Protein AF-A0A0B1S9U3-F1 (afdb_monomer_lite)

pLDDT: mean 75.54, std 19.62, range [27.31, 97.62]

Structure (mmCIF, N/CA/C/O backbone):
data_AF-A0A0B1S9U3-F1
#
_entry.id   AF-A0A0B1S9U3-F1
#
loop_
_atom_site.group_PDB
_atom_site.id
_atom_site.type_symbol
_atom_site.label_atom_id
_atom_site.label_alt_id
_atom_site.label_comp_id
_atom_site.label_asym_id
_atom_site.label_entity_id
_atom_site.label_seq_id
_atom_site.pdbx_PDB_ins_code
_atom_site.Cartn_x
_atom_site.Cartn_y
_atom_site.Cartn_z
_atom_site.occupancy
_atom_site.B_iso_or_equiv
_atom_site.auth_seq_id
_atom_site.auth_comp_id
_atom_site.auth_asym_id
_atom_site.auth_atom_id
_atom_site.pdbx_PDB_model_num
ATOM 1 N N . PHE A 1 1 ? 15.619 18.236 -21.056 1.00 43.97 1 PHE A N 1
ATOM 2 C CA . PHE A 1 1 ? 15.057 16.871 -21.172 1.00 43.97 1 PHE A CA 1
ATOM 3 C C . PHE A 1 1 ? 15.837 16.136 -22.259 1.00 43.97 1 PHE A C 1
ATOM 5 O O . PHE A 1 1 ? 16.094 16.802 -23.254 1.00 43.97 1 PHE A O 1
ATOM 12 N N . PRO A 1 2 ? 16.220 14.847 -22.109 1.00 45.59 2 PRO A N 1
ATOM 13 C CA . PRO A 1 2 ? 15.469 13.843 -21.351 1.00 45.59 2 PRO A CA 1
ATOM 14 C C . PRO A 1 2 ? 16.306 12.825 -20.507 1.00 45.59 2 PRO A C 1
ATOM 16 O O . PRO A 1 2 ? 17.517 12.719 -20.634 1.00 45.59 2 PRO A O 1
ATOM 19 N N . PHE A 1 3 ? 15.608 12.101 -19.621 1.00 40.19 3 PHE A N 1
ATOM 20 C CA . PHE A 1 3 ? 15.947 10.817 -18.967 1.00 40.19 3 PHE A CA 1
ATOM 21 C C . PHE A 1 3 ? 17.313 10.606 -18.270 1.00 40.19 3 PHE A C 1
ATOM 23 O O . PHE A 1 3 ? 18.140 9.822 -18.725 1.00 40.19 3 PHE A O 1
ATOM 30 N N . LEU A 1 4 ? 17.453 11.087 -17.029 1.00 42.06 4 LEU A N 1
ATOM 31 C CA . LEU A 1 4 ? 18.150 10.301 -15.995 1.00 42.06 4 LEU A CA 1
ATOM 32 C C . LEU A 1 4 ? 17.146 9.295 -15.412 1.00 42.06 4 LEU A C 1
ATOM 34 O O . LEU A 1 4 ? 16.555 9.507 -14.355 1.00 42.06 4 LEU A O 1
ATOM 38 N N . GLN A 1 5 ? 16.876 8.221 -16.155 1.00 48.62 5 GLN A N 1
ATOM 39 C CA . GLN A 1 5 ? 16.068 7.112 -15.657 1.00 48.62 5 GLN A CA 1
ATOM 40 C C . GLN A 1 5 ? 16.926 6.301 -14.680 1.00 48.62 5 GLN A C 1
ATOM 42 O O . GLN A 1 5 ? 17.694 5.425 -15.078 1.00 48.62 5 GLN A O 1
ATOM 47 N N . ALA A 1 6 ? 16.828 6.633 -13.392 1.00 51.22 6 ALA A N 1
ATOM 48 C CA . ALA A 1 6 ? 17.356 5.802 -12.318 1.00 51.22 6 ALA A CA 1
ATOM 49 C C . ALA A 1 6 ? 16.812 4.367 -12.482 1.00 51.22 6 ALA A C 1
ATOM 51 O O . ALA A 1 6 ? 15.612 4.173 -12.690 1.00 51.22 6 ALA A O 1
ATOM 52 N N . LYS A 1 7 ? 17.707 3.371 -12.453 1.00 53.25 7 LYS A N 1
ATOM 53 C CA . LYS A 1 7 ? 17.406 1.943 -12.644 1.00 53.25 7 LYS A CA 1
ATOM 54 C C . LYS A 1 7 ? 16.330 1.514 -11.633 1.00 53.25 7 LYS A C 1
ATOM 56 O O . LYS A 1 7 ? 16.640 1.437 -10.449 1.00 53.25 7 LYS A O 1
ATOM 61 N N . CYS A 1 8 ? 15.083 1.265 -12.040 1.00 56.94 8 CYS A N 1
ATOM 62 C CA . CYS A 1 8 ? 14.075 0.821 -11.072 1.00 56.94 8 CYS A CA 1
ATOM 63 C C . CYS A 1 8 ? 13.990 -0.701 -10.978 1.00 56.94 8 CYS A C 1
ATOM 65 O O . CYS A 1 8 ? 14.238 -1.426 -11.943 1.00 56.94 8 CYS A O 1
ATOM 67 N N . GLY A 1 9 ? 13.681 -1.154 -9.763 1.00 53.81 9 GLY A N 1
ATOM 68 C CA . GLY A 1 9 ? 13.458 -2.553 -9.432 1.00 53.81 9 GLY A CA 1
ATOM 69 C C . GLY A 1 9 ? 14.639 -3.479 -9.712 1.00 53.81 9 GLY A C 1
ATOM 70 O O . GLY A 1 9 ? 14.355 -4.596 -10.100 1.00 53.81 9 GLY A O 1
ATOM 71 N N . THR A 1 10 ? 15.907 -3.037 -9.584 1.00 53.66 10 THR A N 1
ATOM 72 C CA . THR A 1 10 ? 17.130 -3.884 -9.676 1.00 53.66 10 THR A CA 1
ATOM 73 C C . THR A 1 10 ? 18.379 -3.240 -9.068 1.00 53.66 10 THR A C 1
ATOM 75 O O . THR A 1 10 ? 18.465 -2.013 -9.036 1.00 53.66 10 THR A O 1
ATOM 78 N N . ALA A 1 11 ? 19.372 -4.073 -8.710 1.00 53.81 11 ALA A N 1
ATOM 79 C CA . ALA A 1 11 ? 20.755 -3.663 -8.455 1.00 53.81 11 ALA A CA 1
ATOM 80 C C . ALA A 1 11 ? 21.461 -3.142 -9.728 1.00 53.81 11 ALA A C 1
ATOM 82 O O . ALA A 1 11 ? 22.168 -2.144 -9.634 1.00 53.81 11 ALA A O 1
ATOM 83 N N . GLU A 1 12 ? 21.222 -3.704 -10.933 1.00 51.53 12 GLU A N 1
ATOM 84 C CA . GLU A 1 12 ? 21.861 -3.181 -12.161 1.00 51.53 12 GLU A CA 1
ATOM 85 C C . GLU A 1 12 ? 21.059 -3.040 -13.488 1.00 51.53 12 GLU A C 1
ATOM 87 O O . GLU A 1 12 ? 21.640 -2.391 -14.359 1.00 51.53 12 GLU A O 1
ATOM 92 N N . ARG A 1 13 ? 19.778 -3.455 -13.660 1.00 51.81 13 ARG A N 1
ATOM 93 C CA . ARG A 1 13 ? 18.728 -2.927 -14.618 1.00 51.81 13 ARG A CA 1
ATOM 94 C C . ARG A 1 13 ? 17.536 -3.909 -14.837 1.00 51.81 13 ARG A C 1
ATOM 96 O O . ARG A 1 13 ? 17.787 -5.104 -14.910 1.00 51.81 13 ARG A O 1
ATOM 103 N N . SER A 1 14 ? 16.305 -3.412 -15.118 1.00 50.16 14 SER A N 1
ATOM 104 C CA . SER A 1 14 ? 15.406 -3.767 -16.276 1.00 50.16 14 SER A CA 1
ATOM 105 C C . SER A 1 14 ? 13.882 -3.805 -16.018 1.00 50.16 14 SER A C 1
ATOM 107 O O . SER A 1 14 ? 13.131 -3.828 -16.993 1.00 50.16 14 SER A O 1
ATOM 109 N N . TYR A 1 15 ? 13.377 -3.781 -14.777 1.00 55.62 15 TYR A N 1
ATOM 110 C CA . TYR A 1 15 ? 11.918 -3.754 -14.562 1.00 55.62 15 TYR A CA 1
ATOM 111 C C . TYR A 1 15 ? 11.353 -2.391 -14.968 1.00 55.62 15 TYR A C 1
ATOM 113 O O . TYR A 1 15 ? 11.484 -1.419 -14.245 1.00 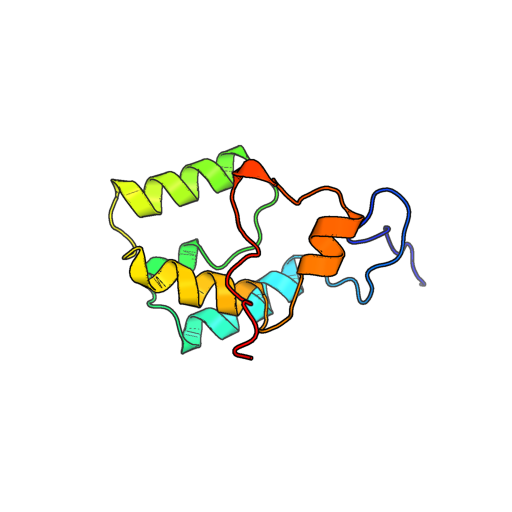55.62 15 TYR A O 1
ATOM 121 N N . GLN A 1 16 ? 10.746 -2.300 -16.148 1.00 55.09 16 GLN A N 1
ATOM 122 C CA . GLN A 1 16 ? 10.049 -1.114 -16.641 1.00 55.09 16 GLN A CA 1
ATOM 123 C C . GLN A 1 16 ? 8.589 -1.467 -16.954 1.00 55.09 16 GLN A C 1
ATOM 125 O O . GLN A 1 16 ? 8.303 -2.616 -17.293 1.00 55.09 16 GLN A O 1
ATOM 130 N N . PRO A 1 17 ? 7.653 -0.505 -16.861 1.00 56.75 17 PRO A N 1
ATOM 131 C CA . PRO A 1 17 ? 7.861 0.927 -16.634 1.00 56.75 17 PRO A CA 1
ATOM 132 C C . PRO A 1 17 ? 8.136 1.293 -15.170 1.00 56.75 17 PRO A C 1
ATOM 134 O O . PRO A 1 17 ? 7.469 0.827 -14.249 1.00 56.75 17 PRO A O 1
ATOM 137 N N . CYS A 1 18 ? 9.098 2.196 -14.972 1.00 66.69 18 CYS A N 1
ATOM 138 C CA . CYS A 1 18 ? 9.355 2.816 -13.678 1.00 66.69 18 CYS A CA 1
ATOM 139 C C . CYS A 1 18 ? 8.328 3.911 -13.434 1.00 66.69 18 CYS A C 1
ATOM 141 O O . CYS A 1 18 ? 8.230 4.856 -14.216 1.00 66.69 18 CYS A O 1
ATOM 143 N N . THR A 1 19 ? 7.579 3.797 -12.344 1.00 76.75 19 THR A N 1
ATOM 144 C CA . THR A 1 19 ? 6.648 4.839 -11.918 1.00 76.75 19 THR A CA 1
ATOM 145 C C . THR A 1 19 ? 7.209 5.579 -10.711 1.00 76.75 19 THR A C 1
ATOM 147 O O . THR A 1 19 ? 7.958 5.014 -9.911 1.00 76.75 19 THR A O 1
ATOM 150 N N . SER A 1 20 ? 6.871 6.858 -10.570 1.00 82.12 20 SER A N 1
ATOM 151 C CA . SER A 1 20 ? 7.261 7.606 -9.379 1.00 82.12 20 SER A CA 1
ATOM 152 C C . SER A 1 20 ? 6.482 7.095 -8.164 1.00 82.12 20 SER A C 1
ATOM 154 O O . SER A 1 20 ? 5.317 6.707 -8.282 1.00 82.12 20 SER A O 1
ATOM 156 N N . LYS A 1 21 ? 7.090 7.154 -6.971 1.00 82.81 21 LYS A N 1
ATOM 157 C CA . LYS A 1 21 ? 6.414 6.807 -5.705 1.00 82.81 21 LYS A CA 1
ATOM 158 C C . LYS A 1 21 ? 5.089 7.562 -5.541 1.00 82.81 21 LYS A C 1
ATOM 160 O O . LYS A 1 21 ? 4.115 6.992 -5.065 1.00 82.81 21 LYS A O 1
ATOM 165 N N . LEU A 1 22 ? 5.032 8.818 -5.991 1.00 86.00 22 LEU A N 1
ATOM 166 C CA . LEU A 1 22 ? 3.813 9.626 -5.970 1.00 86.00 22 LEU A CA 1
ATOM 167 C C . LEU A 1 22 ? 2.694 9.005 -6.816 1.00 86.00 22 LEU A C 1
ATOM 169 O O . LEU A 1 22 ? 1.566 8.896 -6.345 1.00 86.00 22 LEU A O 1
ATOM 173 N N . ILE A 1 23 ? 2.993 8.600 -8.053 1.00 89.19 23 ILE A N 1
ATOM 174 C CA . ILE A 1 23 ? 2.001 7.985 -8.943 1.00 89.19 23 ILE A CA 1
ATOM 175 C C . ILE A 1 23 ? 1.606 6.602 -8.412 1.00 89.19 23 ILE A C 1
ATOM 177 O O . ILE A 1 23 ? 0.416 6.307 -8.337 1.00 89.19 23 ILE A O 1
ATOM 181 N N . ALA A 1 24 ? 2.573 5.790 -7.969 1.00 87.81 24 ALA A N 1
ATOM 182 C CA . ALA A 1 24 ? 2.306 4.487 -7.358 1.00 87.81 24 ALA A CA 1
ATOM 183 C C . ALA A 1 24 ? 1.365 4.596 -6.149 1.00 87.81 24 ALA A C 1
ATOM 185 O O . ALA A 1 24 ? 0.389 3.856 -6.062 1.00 87.81 24 ALA A O 1
ATOM 186 N N . ASN A 1 25 ? 1.616 5.555 -5.253 1.00 91.44 25 ASN A N 1
ATOM 187 C CA . ASN A 1 25 ? 0.773 5.795 -4.084 1.00 91.44 25 ASN A CA 1
ATOM 188 C C . ASN A 1 25 ? -0.627 6.278 -4.461 1.00 91.44 25 ASN A C 1
ATOM 190 O O . ASN A 1 25 ? -1.594 5.839 -3.849 1.00 91.44 25 ASN A O 1
ATOM 194 N N . LYS A 1 26 ? -0.761 7.141 -5.477 1.00 94.06 26 LYS A N 1
ATOM 195 C CA . LYS A 1 26 ? -2.081 7.566 -5.967 1.00 94.06 26 LYS A CA 1
ATOM 196 C C . LYS A 1 26 ? -2.896 6.380 -6.482 1.00 94.06 26 LYS A C 1
ATOM 198 O O . LYS A 1 26 ? -4.062 6.250 -6.120 1.00 94.06 26 LYS A O 1
ATOM 203 N N . LEU A 1 27 ? -2.284 5.507 -7.284 1.00 93.31 27 LEU A N 1
ATOM 204 C CA . LEU A 1 27 ? -2.944 4.307 -7.811 1.00 93.31 27 LEU A CA 1
ATOM 205 C C . LEU A 1 27 ? -3.314 3.328 -6.692 1.00 93.31 27 LEU A C 1
ATOM 207 O O . LEU A 1 27 ? -4.439 2.837 -6.647 1.00 93.31 27 LEU A O 1
ATOM 211 N N . PHE A 1 28 ? -2.391 3.093 -5.758 1.00 95.00 28 PHE A N 1
ATOM 212 C CA . PHE A 1 28 ? -2.627 2.220 -4.614 1.00 95.00 28 PHE A CA 1
ATOM 213 C C . PHE A 1 28 ? -3.779 2.740 -3.742 1.00 95.00 28 PHE A C 1
ATOM 215 O O . PHE A 1 28 ? -4.726 2.002 -3.470 1.00 95.00 28 PHE A O 1
ATOM 222 N N . LYS A 1 29 ? -3.755 4.028 -3.380 1.00 96.50 29 LYS A N 1
ATOM 223 C CA . LYS A 1 29 ? -4.823 4.660 -2.599 1.00 96.50 29 LYS A CA 1
ATOM 224 C C . LYS A 1 29 ? -6.172 4.585 -3.311 1.00 96.50 29 LYS A C 1
ATOM 226 O O . LYS A 1 29 ? -7.136 4.179 -2.681 1.00 96.50 29 LYS A O 1
ATOM 231 N N . SER A 1 30 ? -6.209 4.857 -4.617 1.00 96.88 30 SER A N 1
ATOM 232 C CA . SER A 1 30 ? -7.445 4.780 -5.413 1.00 96.88 30 SER A CA 1
ATOM 233 C C . SER A 1 30 ? -8.054 3.373 -5.405 1.00 96.88 30 SER A C 1
ATOM 235 O O . SER A 1 30 ? -9.269 3.226 -5.363 1.00 96.88 30 SER A O 1
ATOM 237 N N . CYS A 1 31 ? -7.228 2.320 -5.419 1.00 97.62 31 CYS A N 1
ATOM 238 C CA . CYS A 1 31 ? -7.719 0.951 -5.253 1.00 97.62 31 CYS A CA 1
ATOM 239 C C . CYS A 1 31 ? -8.256 0.713 -3.834 1.00 97.62 31 CYS A C 1
ATOM 241 O O . CYS A 1 31 ? -9.327 0.132 -3.663 1.00 97.62 31 CYS A O 1
ATOM 243 N N . CYS A 1 32 ? -7.542 1.189 -2.812 1.00 97.31 32 CYS A N 1
ATOM 244 C CA . CYS A 1 32 ? -8.002 1.074 -1.433 1.00 97.31 32 CYS A CA 1
ATOM 245 C C . CYS A 1 32 ? -9.319 1.808 -1.177 1.00 97.31 32 CYS A C 1
ATOM 247 O O . CYS A 1 32 ? -10.142 1.287 -0.437 1.00 97.31 32 CYS A O 1
ATOM 249 N N . ASP A 1 33 ? -9.555 2.951 -1.818 1.00 97.25 33 ASP A N 1
ATOM 250 C CA . ASP A 1 33 ? -10.819 3.689 -1.708 1.00 97.25 33 ASP A CA 1
ATOM 251 C C . ASP A 1 33 ? -12.036 2.857 -2.144 1.00 97.25 33 ASP A C 1
ATOM 253 O O . ASP A 1 33 ? -13.148 3.111 -1.693 1.00 97.25 33 ASP A O 1
ATOM 257 N N . LEU A 1 34 ? -11.826 1.843 -2.990 1.00 96.25 34 LEU A N 1
ATOM 258 C CA . LEU A 1 34 ? -12.882 0.963 -3.494 1.00 96.25 34 LEU A CA 1
ATOM 259 C C . LEU A 1 34 ? -13.030 -0.334 -2.688 1.00 96.25 34 LEU A C 1
ATOM 261 O O . LEU A 1 34 ? -14.141 -0.838 -2.543 1.00 96.25 34 LEU A O 1
ATOM 265 N N . TYR A 1 35 ? -11.921 -0.904 -2.205 1.00 95.00 35 TYR A N 1
ATOM 266 C CA . TYR A 1 35 ? -11.893 -2.281 -1.683 1.00 95.00 35 TYR A CA 1
ATOM 267 C C . TYR A 1 35 ? -11.460 -2.408 -0.220 1.00 95.00 35 TYR A C 1
ATOM 269 O O . TYR A 1 35 ? -11.497 -3.507 0.336 1.00 95.00 35 TYR A O 1
ATOM 277 N N . VAL A 1 36 ? -11.012 -1.318 0.402 1.00 95.50 36 VAL A N 1
ATOM 278 C CA . VAL A 1 36 ? -10.436 -1.319 1.748 1.00 95.50 36 VAL A CA 1
ATOM 279 C C . VAL A 1 36 ? -11.159 -0.270 2.606 1.00 95.50 36 VAL A C 1
ATOM 281 O O . VAL A 1 36 ? -11.342 0.857 2.151 1.00 95.50 36 VAL A O 1
ATOM 284 N N . PRO A 1 37 ? -11.557 -0.591 3.849 1.00 94.62 37 PRO A N 1
ATOM 285 C CA . PRO A 1 37 ? -12.175 0.385 4.747 1.00 94.62 37 PRO A CA 1
ATOM 286 C C . PRO A 1 37 ? -11.260 1.567 5.079 1.00 94.62 37 PRO A C 1
ATOM 288 O O . PRO A 1 37 ? -10.033 1.427 5.104 1.00 94.62 37 PRO A O 1
ATOM 291 N N . GLU A 1 38 ? -11.856 2.720 5.378 1.00 93.62 38 GLU A N 1
ATOM 292 C CA . GLU A 1 38 ? -11.134 3.973 5.624 1.00 93.62 38 GLU A CA 1
ATOM 293 C C . GLU A 1 38 ? -10.130 3.851 6.780 1.00 93.62 38 GLU A C 1
ATOM 295 O O . GLU A 1 38 ? -8.995 4.324 6.689 1.00 93.62 38 GLU A O 1
ATOM 300 N N . GLU A 1 39 ? -10.482 3.111 7.833 1.00 91.81 39 GLU A N 1
ATOM 301 C CA . GLU A 1 39 ? -9.623 2.878 8.993 1.00 91.81 39 GLU A CA 1
ATOM 302 C C . GLU A 1 39 ? -8.330 2.107 8.664 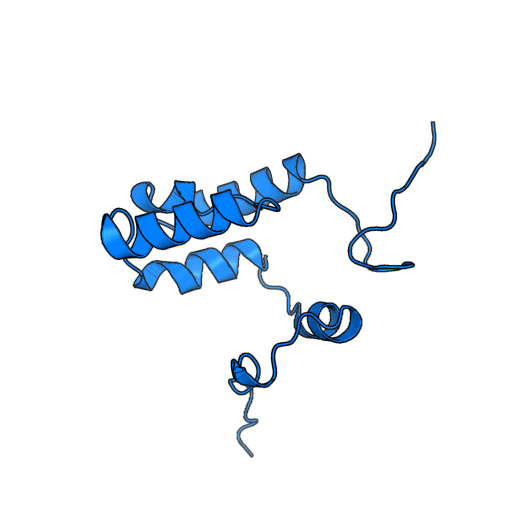1.00 91.81 39 GLU A C 1
ATOM 304 O O . GLU A 1 39 ? -7.346 2.170 9.406 1.00 91.81 39 GLU A O 1
ATOM 309 N N . CYS A 1 40 ? -8.299 1.421 7.520 1.00 93.44 40 CYS A N 1
ATOM 310 C CA . CYS A 1 40 ? -7.156 0.673 7.008 1.00 93.44 40 CYS A CA 1
ATOM 311 C C . CYS A 1 40 ? -6.313 1.470 5.995 1.00 93.44 40 CYS A C 1
ATOM 313 O O . CYS A 1 40 ? -5.230 1.020 5.615 1.00 93.44 40 CYS A O 1
ATOM 315 N N . HIS A 1 41 ? -6.760 2.650 5.547 1.00 94.81 41 HIS A N 1
ATOM 316 C CA . HIS A 1 41 ? -6.111 3.396 4.458 1.00 94.81 41 HIS A CA 1
ATOM 317 C C . HIS A 1 41 ? -4.697 3.877 4.779 1.00 94.81 41 HIS A C 1
ATOM 319 O O . HIS A 1 41 ? -3.919 4.117 3.857 1.00 94.81 41 HIS A O 1
ATOM 325 N N . PHE A 1 42 ? -4.323 3.962 6.059 1.00 92.19 42 PHE A N 1
ATOM 326 C CA . PHE A 1 42 ? -2.945 4.271 6.454 1.00 92.19 42 PHE A CA 1
ATOM 327 C C . PHE A 1 42 ? -1.934 3.240 5.921 1.00 92.19 42 PHE A C 1
ATOM 329 O O . PHE A 1 42 ? -0.771 3.579 5.724 1.00 92.19 42 PHE A O 1
ATOM 336 N N . MET A 1 43 ? -2.378 2.010 5.628 1.00 92.56 43 MET A N 1
ATOM 337 C CA . MET A 1 43 ? -1.568 0.951 5.014 1.00 92.56 43 MET A CA 1
ATOM 338 C C . MET A 1 43 ? -1.399 1.110 3.495 1.00 92.56 43 MET A C 1
ATOM 340 O O . MET A 1 43 ? -0.563 0.434 2.899 1.00 92.56 43 MET A O 1
ATOM 344 N N . CYS A 1 44 ? -2.170 1.989 2.851 1.00 94.69 44 CYS A N 1
ATOM 345 C CA . CYS A 1 44 ? -2.237 2.123 1.394 1.00 94.69 44 CYS A CA 1
ATOM 346 C C . CYS A 1 44 ? -1.187 3.088 0.832 1.00 94.69 44 CYS A C 1
ATOM 348 O O . CYS A 1 44 ? -1.482 3.992 0.049 1.00 94.69 44 CYS A O 1
ATOM 350 N N . THR A 1 45 ? 0.059 2.900 1.259 1.00 93.06 45 THR A N 1
ATOM 351 C CA . THR A 1 45 ? 1.223 3.659 0.806 1.00 93.06 45 THR A CA 1
ATOM 352 C C . THR A 1 45 ? 2.416 2.727 0.658 1.00 93.06 45 THR A C 1
ATOM 354 O O . THR A 1 45 ? 2.629 1.827 1.467 1.00 93.06 45 THR A O 1
ATOM 357 N N . TYR A 1 46 ? 3.222 2.950 -0.372 1.00 88.75 46 TYR A N 1
ATOM 358 C CA . TYR A 1 46 ? 4.520 2.312 -0.499 1.00 88.75 46 TYR A CA 1
ATOM 359 C C . TYR A 1 46 ? 5.503 2.963 0.468 1.00 88.75 46 TYR A C 1
ATOM 361 O O . TYR A 1 46 ? 5.871 4.131 0.309 1.00 88.75 46 TYR A O 1
ATOM 369 N N . GLU A 1 47 ? 5.964 2.200 1.452 1.00 87.62 47 GLU A N 1
ATOM 370 C CA . GLU A 1 47 ? 7.001 2.632 2.380 1.00 87.62 47 GLU A CA 1
ATOM 371 C C . GLU A 1 47 ? 8.320 1.902 2.106 1.00 87.62 47 GLU A C 1
ATOM 373 O O . GLU A 1 47 ? 8.343 0.699 1.859 1.00 87.62 47 GLU A O 1
ATOM 378 N N . ILE A 1 48 ? 9.413 2.665 2.104 1.00 79.75 48 ILE A N 1
ATOM 379 C CA . ILE A 1 48 ? 10.783 2.170 1.900 1.00 79.75 48 ILE A CA 1
ATOM 380 C C . ILE A 1 48 ? 11.587 2.196 3.204 1.00 79.75 48 ILE A C 1
ATOM 382 O O . ILE A 1 48 ? 12.605 1.523 3.318 1.00 79.75 48 ILE A O 1
ATOM 386 N N . ASP A 1 49 ? 11.129 2.969 4.191 1.00 82.50 49 ASP A N 1
ATOM 387 C CA . ASP A 1 49 ? 11.721 3.028 5.520 1.00 82.50 49 ASP A CA 1
ATOM 388 C C . ASP A 1 49 ? 11.250 1.837 6.368 1.00 82.50 49 ASP A C 1
ATOM 390 O O . ASP A 1 49 ? 10.081 1.730 6.750 1.00 82.50 49 ASP A O 1
ATOM 394 N N . GLN A 1 50 ? 12.185 0.947 6.702 1.00 82.12 50 GLN A N 1
ATOM 395 C CA . GLN A 1 50 ? 11.918 -0.254 7.492 1.00 82.12 50 GLN A CA 1
ATOM 396 C C . GLN A 1 50 ? 11.295 0.052 8.867 1.00 82.12 50 GLN A C 1
ATOM 398 O O . GLN A 1 50 ? 10.428 -0.695 9.330 1.00 82.12 50 GLN A O 1
ATOM 403 N N . SER A 1 51 ? 11.698 1.144 9.523 1.00 90.06 51 SER A N 1
ATOM 404 C CA . SER A 1 51 ? 11.198 1.520 10.853 1.00 90.06 51 SER A CA 1
ATOM 405 C C . SER A 1 51 ? 9.742 1.972 10.791 1.00 90.06 51 SER A C 1
ATOM 407 O O . SER A 1 51 ? 8.933 1.617 11.659 1.00 90.06 51 SER A O 1
ATOM 409 N N . LYS A 1 52 ? 9.383 2.700 9.728 1.00 88.88 52 LYS A N 1
ATOM 410 C CA . LYS A 1 52 ? 7.996 3.102 9.469 1.00 88.88 52 LYS A CA 1
ATOM 411 C C . LYS A 1 52 ? 7.130 1.903 9.119 1.00 88.88 52 LYS A C 1
ATOM 413 O O . LYS A 1 52 ? 6.094 1.718 9.754 1.00 88.88 52 LYS A O 1
ATOM 418 N N . THR A 1 53 ? 7.590 1.032 8.221 1.00 87.25 53 THR A N 1
ATOM 419 C CA . THR A 1 53 ? 6.874 -0.204 7.865 1.00 87.25 53 THR A CA 1
ATOM 420 C C . THR A 1 53 ? 6.609 -1.071 9.096 1.00 87.25 53 THR A C 1
ATOM 422 O O . THR A 1 53 ? 5.488 -1.535 9.306 1.00 87.25 53 THR A O 1
ATOM 425 N N . ARG A 1 54 ? 7.608 -1.241 9.972 1.00 88.44 54 ARG A N 1
ATOM 426 C CA . ARG A 1 54 ? 7.439 -1.982 11.230 1.00 88.44 54 ARG A CA 1
ATOM 427 C C . ARG A 1 54 ? 6.392 -1.336 12.136 1.00 88.44 54 ARG A C 1
ATOM 429 O O . ARG A 1 54 ? 5.558 -2.045 12.692 1.00 88.44 54 ARG A O 1
ATOM 436 N N . SER A 1 55 ? 6.422 -0.014 12.274 1.00 90.06 55 SER A N 1
ATOM 437 C CA . SER A 1 55 ? 5.447 0.725 13.083 1.00 90.06 55 SER A CA 1
ATOM 438 C C . SER A 1 55 ? 4.026 0.553 12.546 1.00 90.06 55 SER A C 1
ATOM 440 O O . SER A 1 55 ? 3.131 0.225 13.317 1.00 90.06 55 SER A O 1
ATOM 442 N N . MET A 1 56 ? 3.830 0.658 11.229 1.00 89.12 56 MET A N 1
ATOM 443 C CA . MET A 1 56 ? 2.529 0.447 10.582 1.00 89.12 56 MET A CA 1
ATOM 444 C C . MET A 1 56 ? 1.973 -0.960 10.842 1.00 89.12 56 MET A C 1
ATOM 446 O O . MET A 1 56 ? 0.806 -1.113 11.203 1.00 89.12 56 MET A O 1
ATOM 450 N N . LEU A 1 57 ? 2.814 -1.994 10.733 1.00 87.25 57 LEU A N 1
ATOM 451 C CA . LEU A 1 57 ? 2.415 -3.373 11.035 1.00 87.25 57 LEU A CA 1
ATOM 452 C C . LEU A 1 57 ? 2.050 -3.558 12.513 1.00 87.25 57 LEU A C 1
ATOM 454 O O . LEU A 1 57 ? 1.067 -4.225 12.833 1.00 87.25 57 LEU A O 1
ATOM 458 N N . ILE A 1 58 ? 2.812 -2.948 13.424 1.00 87.94 58 ILE A N 1
ATOM 459 C CA . ILE A 1 58 ? 2.502 -2.979 14.857 1.00 87.94 58 ILE A CA 1
ATOM 460 C C . ILE A 1 58 ? 1.166 -2.284 15.131 1.00 87.94 58 ILE A C 1
ATOM 462 O O . ILE A 1 58 ? 0.375 -2.824 15.898 1.00 87.94 58 ILE A O 1
ATOM 466 N N . GLN A 1 59 ? 0.891 -1.140 14.504 1.00 84.94 59 GLN A N 1
ATOM 467 C CA . GLN A 1 59 ? -0.389 -0.436 14.642 1.00 84.94 59 GLN A CA 1
ATOM 468 C C . GLN A 1 59 ? -1.557 -1.298 14.156 1.00 84.94 59 GLN A C 1
ATOM 470 O O . GLN A 1 59 ? -2.567 -1.422 14.847 1.00 84.94 59 GLN A O 1
ATOM 475 N N . LEU A 1 60 ? -1.394 -1.981 13.021 1.00 84.19 60 LEU A N 1
ATOM 476 C CA . LEU A 1 60 ? -2.401 -2.901 12.494 1.00 84.19 60 LEU A CA 1
ATOM 477 C C . LEU A 1 60 ? -2.716 -4.047 13.474 1.00 84.19 60 LEU A C 1
ATOM 479 O O . LEU A 1 60 ? -3.884 -4.351 13.705 1.00 84.19 60 LEU A O 1
ATOM 483 N N . VAL A 1 61 ? -1.696 -4.650 1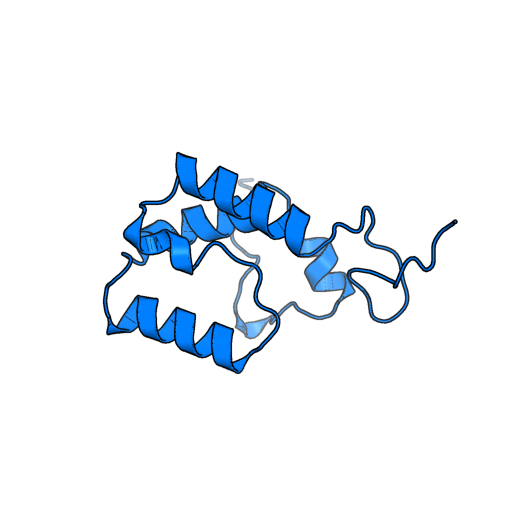4.092 1.00 84.06 61 VAL A N 1
ATOM 484 C CA . VAL A 1 61 ? -1.876 -5.796 15.004 1.00 84.06 61 VAL A CA 1
ATOM 485 C C . VAL A 1 61 ? -2.311 -5.371 16.411 1.00 84.06 61 VAL A C 1
ATOM 487 O O . VAL A 1 61 ? -3.220 -5.972 16.984 1.00 84.06 61 VAL A O 1
ATOM 490 N N . LYS A 1 62 ? -1.655 -4.364 16.997 1.00 83.25 62 LYS A N 1
ATOM 491 C CA . LYS A 1 62 ? -1.846 -3.975 18.403 1.00 83.25 62 LYS A CA 1
ATOM 492 C C . LYS A 1 62 ? -3.001 -3.011 18.602 1.00 83.25 62 LYS A C 1
ATOM 494 O O . LYS A 1 62 ? -3.774 -3.189 19.537 1.00 83.25 62 LYS A O 1
ATOM 499 N N . GLU A 1 63 ? -3.113 -1.996 17.753 1.00 77.56 63 GLU A N 1
ATOM 500 C CA . GLU A 1 63 ? -4.121 -0.946 17.929 1.00 77.56 63 GLU A CA 1
ATOM 501 C C . GLU A 1 63 ? -5.482 -1.363 17.357 1.00 77.56 63 GLU A C 1
ATOM 503 O O . GLU A 1 63 ? -6.459 -0.642 17.528 1.00 77.56 63 GLU A O 1
ATOM 508 N N . LYS A 1 64 ? -5.557 -2.523 16.676 1.00 77.19 64 LYS A N 1
ATOM 509 C CA . LYS A 1 64 ? -6.763 -3.054 16.010 1.00 77.19 64 LYS A CA 1
ATOM 510 C C . LYS A 1 64 ? -7.469 -2.021 15.122 1.00 77.19 64 LYS A C 1
ATOM 512 O O . LYS A 1 64 ? -8.656 -2.160 14.843 1.00 77.19 64 LYS A O 1
ATOM 517 N N . ARG A 1 65 ? -6.736 -1.001 14.655 1.00 78.50 65 ARG A N 1
ATOM 518 C CA . ARG A 1 65 ? -7.271 0.081 13.814 1.00 78.50 65 ARG A CA 1
ATOM 519 C C . ARG A 1 65 ? -7.803 -0.442 12.495 1.00 78.50 65 ARG A C 1
ATOM 521 O O . ARG A 1 65 ? -8.709 0.145 11.940 1.00 78.50 65 ARG A O 1
ATOM 528 N N . CYS A 1 66 ? -7.243 -1.548 12.025 1.00 86.12 66 CYS A N 1
ATOM 529 C CA . CYS A 1 66 ? -7.670 -2.251 10.835 1.00 86.12 66 CYS A CA 1
ATOM 530 C C . CYS A 1 66 ? -7.767 -3.742 11.151 1.00 86.12 66 CYS A C 1
ATOM 532 O O . CYS A 1 66 ? -6.860 -4.316 11.759 1.00 86.12 66 CYS A O 1
ATOM 534 N N . ASN A 1 67 ? -8.847 -4.396 10.726 1.00 86.94 67 ASN A N 1
ATOM 535 C CA . ASN A 1 67 ? -8.942 -5.846 10.844 1.00 86.94 67 ASN A CA 1
ATOM 536 C C . ASN A 1 67 ? -7.946 -6.517 9.880 1.00 86.94 67 ASN A C 1
ATOM 538 O O . ASN A 1 67 ? -7.948 -6.229 8.682 1.00 86.94 67 ASN A O 1
ATOM 542 N N . MET A 1 68 ? -7.148 -7.471 10.375 1.00 86.88 68 MET A N 1
ATOM 543 C CA . MET A 1 68 ? -6.175 -8.215 9.561 1.00 86.88 68 MET A CA 1
ATOM 544 C C . MET A 1 68 ? -6.790 -8.910 8.337 1.00 86.88 68 MET A C 1
ATOM 546 O O . MET A 1 68 ? -6.082 -9.146 7.361 1.00 86.88 68 MET A O 1
ATOM 550 N N . ARG A 1 69 ? -8.100 -9.196 8.332 1.00 88.88 69 ARG A N 1
ATOM 551 C CA . ARG A 1 69 ? -8.812 -9.740 7.163 1.00 88.88 69 ARG A CA 1
ATOM 552 C C . ARG A 1 69 ? -8.614 -8.888 5.901 1.00 88.88 69 ARG A C 1
ATOM 554 O O . ARG A 1 69 ? -8.512 -9.445 4.807 1.00 88.88 69 ARG A O 1
ATOM 561 N N . TYR A 1 70 ? -8.505 -7.566 6.046 1.00 91.56 70 TYR A N 1
ATOM 562 C CA . TYR A 1 70 ? -8.311 -6.640 4.926 1.00 91.56 70 TYR A CA 1
ATOM 563 C C . TYR A 1 70 ? -6.875 -6.601 4.399 1.00 91.56 70 TYR A C 1
ATOM 565 O O . TYR A 1 70 ? -6.641 -6.024 3.341 1.00 91.56 70 TYR A O 1
ATOM 573 N N . LEU A 1 71 ? -5.916 -7.256 5.066 1.00 90.38 71 LEU A N 1
ATOM 574 C CA . LEU A 1 71 ? -4.534 -7.334 4.588 1.00 90.38 71 LEU A CA 1
ATOM 575 C C . LEU A 1 71 ? -4.453 -7.963 3.191 1.00 90.38 71 LEU A C 1
ATOM 577 O O . LEU A 1 71 ? -3.674 -7.515 2.358 1.00 90.38 71 LEU A O 1
ATOM 581 N N . SER A 1 72 ? -5.304 -8.952 2.909 1.00 91.19 72 SER A N 1
ATOM 582 C CA . SER A 1 72 ? -5.419 -9.560 1.579 1.00 91.19 72 SER A CA 1
ATOM 583 C C . SER A 1 72 ? -5.830 -8.544 0.502 1.00 91.19 72 SER A C 1
ATOM 585 O O . SER A 1 72 ? -5.194 -8.478 -0.547 1.00 91.19 72 SER A O 1
ATOM 587 N N . ALA A 1 73 ? -6.827 -7.699 0.783 1.00 93.75 73 ALA A N 1
ATOM 588 C CA . ALA A 1 73 ? -7.280 -6.635 -0.114 1.00 93.75 73 ALA A CA 1
ATOM 589 C C . ALA A 1 73 ? -6.230 -5.521 -0.276 1.00 93.75 73 ALA A C 1
ATOM 591 O O . ALA A 1 73 ? -5.994 -5.046 -1.385 1.00 93.75 73 ALA A O 1
ATOM 592 N N . ILE A 1 74 ? -5.536 -5.154 0.807 1.00 93.69 74 ILE A N 1
ATOM 593 C CA . ILE A 1 74 ? -4.416 -4.202 0.770 1.00 93.69 74 ILE A CA 1
ATOM 594 C C . ILE A 1 74 ? -3.301 -4.732 -0.142 1.00 93.69 74 ILE A C 1
ATOM 596 O O . ILE A 1 74 ? -2.828 -4.008 -1.016 1.00 93.69 74 ILE A O 1
ATOM 600 N N . LEU A 1 75 ? -2.903 -5.998 0.016 1.00 91.81 75 LEU A N 1
ATOM 601 C CA . LEU A 1 75 ? -1.873 -6.627 -0.817 1.00 91.81 75 LEU A CA 1
ATOM 602 C C . LEU A 1 75 ? -2.322 -6.775 -2.274 1.00 91.81 75 LEU A C 1
ATOM 604 O O . LEU A 1 75 ? -1.525 -6.540 -3.181 1.00 91.81 75 LEU A O 1
ATOM 608 N N . TYR A 1 76 ? -3.594 -7.102 -2.509 1.00 92.00 76 TYR A N 1
ATOM 609 C CA . TYR A 1 76 ? -4.184 -7.108 -3.845 1.00 92.00 76 TYR A CA 1
ATOM 610 C C . TYR A 1 76 ? -4.038 -5.733 -4.515 1.00 92.00 76 TYR A C 1
ATOM 612 O O . TYR A 1 76 ? -3.489 -5.640 -5.616 1.00 92.00 76 TYR A O 1
ATOM 620 N N . CYS A 1 77 ? -4.416 -4.659 -3.819 1.00 94.69 77 CYS A N 1
ATOM 621 C CA . CYS A 1 77 ? -4.277 -3.294 -4.316 1.00 94.69 77 CYS A CA 1
ATOM 622 C C . CYS A 1 77 ? -2.815 -2.872 -4.522 1.00 94.69 77 CYS A C 1
ATOM 624 O O . CYS A 1 77 ? -2.499 -2.262 -5.544 1.00 94.69 77 CYS A O 1
ATOM 626 N N . ALA A 1 78 ? -1.908 -3.239 -3.612 1.00 91.38 78 ALA A N 1
ATOM 627 C CA . ALA A 1 78 ? -0.478 -2.989 -3.776 1.00 91.38 78 ALA A CA 1
ATOM 628 C C . ALA A 1 78 ? 0.058 -3.703 -5.026 1.00 91.38 78 ALA A C 1
ATOM 630 O O . ALA A 1 78 ? 0.725 -3.103 -5.861 1.00 91.38 78 ALA A O 1
ATOM 631 N N . SER A 1 79 ? -0.307 -4.969 -5.228 1.00 89.06 79 SER A N 1
ATOM 632 C CA . SER A 1 79 ? 0.127 -5.733 -6.402 1.00 89.06 79 SER A CA 1
ATOM 633 C C . SER A 1 79 ? -0.429 -5.192 -7.722 1.00 89.06 79 SER A C 1
ATOM 635 O O . SER A 1 79 ? 0.092 -5.540 -8.780 1.00 89.06 79 SER A O 1
ATOM 637 N N . GLN A 1 80 ? -1.477 -4.357 -7.678 1.00 86.25 80 GLN A N 1
ATOM 638 C CA . GLN A 1 80 ? -2.249 -3.928 -8.848 1.00 86.25 80 GLN A CA 1
ATOM 639 C C . GLN A 1 80 ? -2.715 -5.127 -9.693 1.00 86.25 80 GLN A C 1
ATOM 641 O O . GLN A 1 80 ? -2.727 -5.059 -10.922 1.00 86.25 80 GLN A O 1
ATOM 646 N N . ASN A 1 81 ? -3.055 -6.238 -9.025 1.00 81.81 81 ASN A N 1
ATOM 647 C CA . ASN A 1 81 ? -3.414 -7.516 -9.641 1.00 81.81 81 ASN A CA 1
ATOM 648 C C . ASN A 1 81 ? -2.334 -8.072 -10.599 1.00 81.81 81 ASN A C 1
ATOM 650 O O . ASN A 1 81 ? -2.646 -8.667 -11.631 1.00 81.81 81 ASN A O 1
ATOM 654 N N . ARG A 1 82 ? -1.051 -7.844 -10.289 1.00 81.69 82 ARG A N 1
ATOM 655 C CA . ARG A 1 82 ? 0.091 -8.375 -11.049 1.00 81.69 82 ARG A CA 1
ATOM 656 C C . ARG A 1 82 ? 0.842 -9.425 -10.247 1.00 81.69 82 ARG A C 1
ATOM 658 O O . ARG A 1 82 ? 1.047 -9.275 -9.043 1.00 81.69 82 ARG A O 1
ATOM 665 N N . ASP A 1 83 ? 1.311 -10.456 -10.941 1.00 81.12 83 ASP A N 1
ATOM 666 C CA . ASP A 1 83 ? 2.243 -11.417 -10.362 1.00 81.12 83 ASP A CA 1
ATOM 667 C C . ASP A 1 83 ? 3.659 -10.822 -10.328 1.00 81.12 83 ASP A C 1
ATOM 669 O O . ASP A 1 83 ? 4.299 -10.620 -11.362 1.00 81.12 83 ASP A O 1
ATOM 673 N N . ASN A 1 84 ? 4.143 -10.537 -9.118 1.00 78.69 84 ASN A N 1
ATOM 674 C CA . ASN A 1 84 ? 5.467 -9.970 -8.875 1.00 78.69 84 ASN A CA 1
ATOM 675 C C . ASN A 1 84 ? 6.516 -11.031 -8.497 1.00 78.69 84 ASN A C 1
ATOM 677 O O . ASN A 1 84 ? 7.654 -10.669 -8.206 1.00 78.69 84 ASN A O 1
ATOM 681 N N . ARG A 1 85 ? 6.185 -12.332 -8.514 1.00 82.19 85 ARG A N 1
ATOM 682 C CA . ARG A 1 85 ? 7.107 -13.410 -8.098 1.00 82.19 85 ARG A CA 1
ATOM 683 C C . ARG A 1 85 ? 8.401 -13.424 -8.900 1.00 82.19 85 ARG A C 1
ATOM 685 O O . ARG A 1 85 ? 9.471 -13.632 -8.332 1.00 82.19 85 ARG A O 1
ATOM 692 N N . LYS A 1 86 ? 8.320 -13.170 -10.209 1.00 78.19 86 LYS A N 1
ATOM 693 C CA . LYS A 1 86 ? 9.507 -13.087 -11.069 1.00 78.19 86 LYS A CA 1
ATOM 694 C C . LYS A 1 86 ? 10.442 -11.966 -10.603 1.00 78.19 86 LYS A C 1
ATOM 696 O O . LYS A 1 86 ? 11.620 -12.213 -10.406 1.00 78.19 86 LYS A O 1
ATOM 701 N N . CYS A 1 87 ? 9.892 -10.790 -10.293 1.00 75.94 87 CYS A N 1
ATOM 702 C CA . CYS A 1 87 ? 10.646 -9.658 -9.749 1.00 75.94 87 CYS A CA 1
ATOM 703 C C . CYS A 1 87 ? 11.289 -10.006 -8.403 1.00 75.94 87 CYS A C 1
ATOM 705 O O . CYS A 1 87 ? 12.476 -9.778 -8.208 1.00 75.94 87 CYS A O 1
ATOM 707 N N . CYS A 1 88 ? 10.538 -10.621 -7.487 1.00 78.50 88 CYS A N 1
ATOM 708 C CA . CYS A 1 88 ? 11.079 -11.022 -6.189 1.00 78.50 88 CYS A CA 1
ATOM 709 C C . CYS A 1 88 ? 12.195 -12.070 -6.311 1.00 78.50 88 CYS A C 1
ATOM 711 O O . CYS A 1 88 ? 13.132 -12.046 -5.520 1.00 78.50 88 CYS A O 1
ATOM 713 N N . THR A 1 89 ? 12.117 -12.948 -7.313 1.00 80.50 89 THR A N 1
ATOM 714 C CA . THR A 1 89 ? 13.166 -13.935 -7.614 1.00 80.50 89 THR A CA 1
ATOM 715 C C . THR A 1 89 ? 14.407 -13.267 -8.186 1.00 80.50 89 THR A C 1
ATOM 717 O O . THR A 1 89 ? 15.500 -13.491 -7.681 1.00 80.50 89 THR A O 1
ATOM 720 N N . ASP A 1 90 ? 14.232 -12.399 -9.182 1.00 76.75 90 ASP A N 1
ATOM 721 C CA . ASP A 1 90 ? 15.329 -11.686 -9.844 1.00 76.75 90 ASP A CA 1
ATOM 722 C C . ASP A 1 90 ? 16.081 -10.747 -8.876 1.00 76.75 90 ASP A C 1
ATOM 724 O O . ASP A 1 90 ? 17.246 -10.422 -9.099 1.00 76.75 90 ASP A O 1
ATOM 728 N N . LEU A 1 91 ? 15.414 -10.303 -7.803 1.00 70.69 91 LEU A N 1
ATOM 729 C CA . LEU A 1 91 ? 15.962 -9.415 -6.772 1.00 70.69 91 LEU A CA 1
ATOM 730 C C . LEU A 1 91 ? 16.412 -10.109 -5.492 1.00 70.69 91 LEU A C 1
ATOM 732 O O . LEU A 1 91 ? 16.793 -9.413 -4.554 1.00 70.69 91 LEU A O 1
ATOM 736 N N . ASP A 1 92 ? 16.340 -11.439 -5.438 1.00 74.69 92 ASP A N 1
ATOM 737 C CA . ASP A 1 92 ? 16.634 -12.221 -4.231 1.00 74.69 92 ASP A CA 1
ATOM 738 C C . ASP A 1 92 ? 15.844 -11.735 -2.992 1.00 74.69 92 ASP A C 1
ATOM 740 O O . ASP A 1 92 ? 16.303 -11.752 -1.854 1.00 74.69 92 ASP A O 1
ATOM 744 N N . LEU A 1 93 ? 14.615 -11.260 -3.226 1.00 73.12 93 LEU A N 1
ATOM 745 C CA . LEU A 1 93 ? 13.663 -10.839 -2.190 1.00 73.12 93 LEU A CA 1
ATOM 746 C C . LEU A 1 93 ? 12.764 -11.991 -1.732 1.00 73.12 93 LEU A C 1
ATOM 748 O O . LEU A 1 93 ? 11.950 -11.831 -0.819 1.00 73.12 93 LEU A O 1
ATOM 752 N N . ASN A 1 94 ? 12.872 -13.147 -2.384 1.00 67.38 94 ASN A N 1
ATOM 753 C CA . ASN A 1 94 ? 12.210 -14.354 -1.930 1.00 67.38 94 ASN A CA 1
ATOM 754 C C . ASN A 1 94 ? 12.865 -14.826 -0.632 1.00 67.38 94 ASN A C 1
ATOM 756 O O . ASN A 1 94 ? 14.073 -15.004 -0.555 1.00 67.38 94 ASN A O 1
ATOM 760 N N . ALA A 1 95 ? 12.047 -15.102 0.374 1.00 64.44 95 ALA A N 1
ATOM 761 C CA . ALA A 1 95 ? 12.474 -15.792 1.579 1.00 64.44 95 ALA A CA 1
ATOM 762 C C . ALA A 1 95 ? 11.916 -17.223 1.517 1.00 64.44 95 ALA A C 1
ATOM 764 O O . ALA A 1 95 ? 10.726 -17.408 1.799 1.00 64.44 95 ALA A O 1
ATOM 765 N N . PRO A 1 96 ? 12.723 -18.239 1.149 1.00 58.53 96 PRO A N 1
ATOM 766 C CA . PRO A 1 96 ? 12.274 -19.633 1.065 1.00 58.53 96 PRO A CA 1
ATOM 767 C C . PRO A 1 96 ? 11.581 -20.114 2.349 1.00 58.53 96 PRO A C 1
ATOM 769 O O . PRO A 1 96 ? 10.617 -20.876 2.305 1.00 58.53 96 PRO A O 1
ATOM 772 N N . GLN A 1 97 ? 12.023 -19.596 3.497 1.00 55.34 97 GLN A N 1
ATOM 773 C CA . GLN A 1 97 ? 11.485 -19.871 4.827 1.00 55.34 97 GLN A CA 1
ATOM 774 C C . GLN A 1 97 ? 10.061 -19.343 5.068 1.00 55.34 97 GLN A C 1
ATOM 776 O O . GLN A 1 97 ? 9.385 -19.839 5.964 1.00 55.34 97 GLN A O 1
ATOM 781 N N . LEU A 1 98 ? 9.587 -18.355 4.297 1.00 52.88 98 LEU A N 1
ATOM 782 C CA . LEU A 1 98 ? 8.247 -17.778 4.468 1.00 52.88 98 LEU A CA 1
ATOM 783 C C . LEU A 1 98 ? 7.160 -18.527 3.670 1.00 52.88 98 LEU A C 1
ATOM 785 O O . LEU A 1 98 ? 5.989 -18.187 3.806 1.00 52.88 98 LEU A O 1
ATOM 789 N N . GLN A 1 99 ? 7.514 -19.529 2.846 1.00 47.31 99 GLN A N 1
ATOM 790 C CA . GLN A 1 99 ? 6.589 -20.300 1.986 1.00 47.31 99 GLN A CA 1
ATOM 791 C C . GLN A 1 99 ? 5.610 -19.439 1.153 1.00 47.31 99 GLN A C 1
ATOM 793 O O . GLN A 1 99 ? 4.549 -19.902 0.729 1.00 47.31 99 GLN A O 1
ATOM 798 N N . VAL A 1 100 ? 5.950 -18.177 0.874 1.00 46.81 100 VA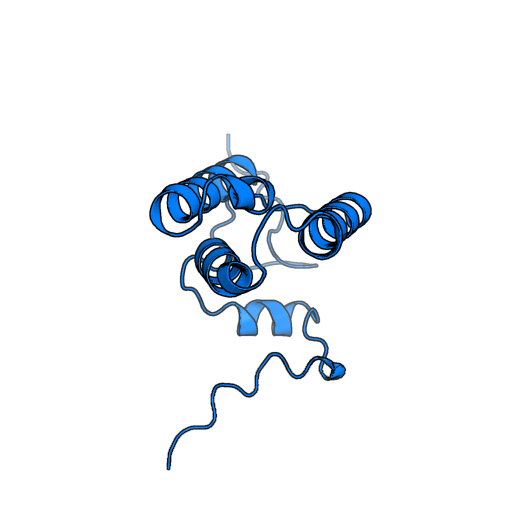L A N 1
ATOM 799 C CA . VAL A 1 100 ? 5.113 -17.269 0.076 1.00 46.81 100 VAL A CA 1
ATOM 800 C C . VAL A 1 100 ? 5.310 -17.609 -1.402 1.00 46.81 100 VAL A C 1
ATOM 802 O O . VAL A 1 100 ? 6.083 -16.979 -2.111 1.00 46.81 100 VAL A O 1
ATOM 805 N N . GLY A 1 101 ? 4.649 -18.672 -1.862 1.00 40.56 101 GLY A N 1
ATOM 806 C CA . GLY A 1 101 ? 4.769 -19.158 -3.242 1.00 40.56 101 GLY A CA 1
ATOM 807 C C . GLY A 1 101 ? 4.007 -20.447 -3.556 1.00 40.56 101 GLY A C 1
ATOM 808 O O . GLY A 1 101 ? 3.738 -20.722 -4.721 1.00 40.56 101 GLY A O 1
ATOM 809 N N . THR A 1 102 ? 3.580 -21.214 -2.551 1.00 34.62 102 THR A N 1
ATOM 810 C CA . THR A 1 102 ? 2.959 -22.540 -2.745 1.00 34.62 102 THR A CA 1
ATOM 811 C C . THR A 1 102 ? 1.438 -22.541 -2.935 1.00 34.62 102 THR A C 1
ATOM 813 O O . THR A 1 102 ? 0.854 -23.610 -3.079 1.00 34.62 102 THR A O 1
ATOM 816 N N . ILE A 1 103 ? 0.768 -21.385 -3.038 1.00 36.56 103 ILE A N 1
ATOM 817 C CA . ILE A 1 103 ? -0.694 -21.339 -3.292 1.00 36.56 103 ILE A CA 1
ATOM 818 C C . ILE A 1 103 ? -1.055 -21.735 -4.746 1.00 36.56 103 ILE A C 1
ATOM 820 O O . ILE A 1 103 ? -2.219 -21.892 -5.091 1.00 36.56 103 ILE A O 1
ATOM 824 N N . SER A 1 104 ? -0.070 -21.991 -5.608 1.00 35.19 104 SER A N 1
ATOM 825 C CA . SER A 1 104 ? -0.291 -22.512 -6.961 1.00 35.19 104 SER A CA 1
ATOM 826 C C . SER A 1 104 ? 0.079 -23.995 -7.033 1.00 35.19 104 SER A C 1
ATOM 828 O O . SER A 1 104 ? 1.019 -24.357 -7.735 1.00 35.19 104 SER A O 1
ATOM 830 N N . LYS A 1 105 ? -0.627 -24.873 -6.309 1.00 27.31 105 LYS A N 1
ATOM 831 C CA . LYS A 1 105 ? -0.623 -26.290 -6.694 1.00 27.31 105 LYS A CA 1
ATOM 832 C C . LYS A 1 105 ? -1.564 -26.409 -7.901 1.00 27.31 105 LYS A C 1
ATOM 834 O O . LYS A 1 105 ? -2.751 -26.130 -7.730 1.00 27.31 105 LYS A O 1
ATOM 839 N N . PRO A 1 106 ? -1.085 -26.744 -9.113 1.00 29.53 106 PRO A N 1
ATOM 840 C CA . PRO A 1 106 ? -1.993 -27.11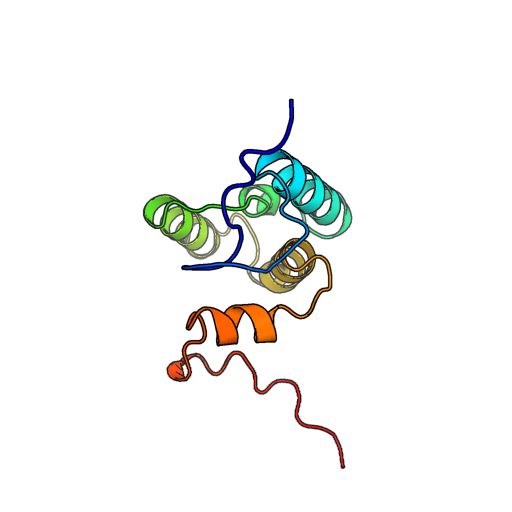2 -10.185 1.00 29.53 106 PRO A CA 1
ATOM 841 C C . PRO A 1 106 ? -2.791 -28.328 -9.712 1.00 29.53 106 PRO A C 1
ATOM 843 O O . PRO A 1 106 ? -2.223 -29.307 -9.226 1.00 29.53 106 PRO A O 1
ATOM 846 N N . ILE A 1 107 ? -4.114 -28.227 -9.800 1.00 33.75 107 ILE A N 1
ATOM 847 C CA . ILE A 1 107 ? -4.988 -29.393 -9.756 1.00 33.75 107 ILE A CA 1
ATOM 848 C C . ILE A 1 107 ? -4.677 -30.151 -11.051 1.00 33.75 107 ILE A C 1
ATOM 850 O O . ILE A 1 107 ? -4.993 -29.669 -12.137 1.00 33.75 107 ILE A O 1
ATOM 854 N N . SER A 1 108 ? -3.951 -31.260 -10.932 1.00 37.41 108 SER A N 1
ATOM 855 C CA . SER A 1 108 ? -3.947 -32.345 -11.917 1.00 37.41 108 SER A CA 1
ATOM 856 C C . SER A 1 108 ? -4.846 -33.447 -11.390 1.00 37.41 108 SER A C 1
ATOM 858 O O . SER A 1 108 ? -4.776 -33.690 -10.161 1.00 37.41 108 SER A O 1
#

InterPro domains:
  IPR002602 Domain of unknown function DB [PF01682] (31-93)

Radius of gyration: 15.95 Å; chains: 1; bounding box: 35×49×40 Å

Sequence (108 aa):
FPFLQAKCGTAERSYQPCTSKLIANKLFKSCCDLYVPEECHFMCTYEIDQ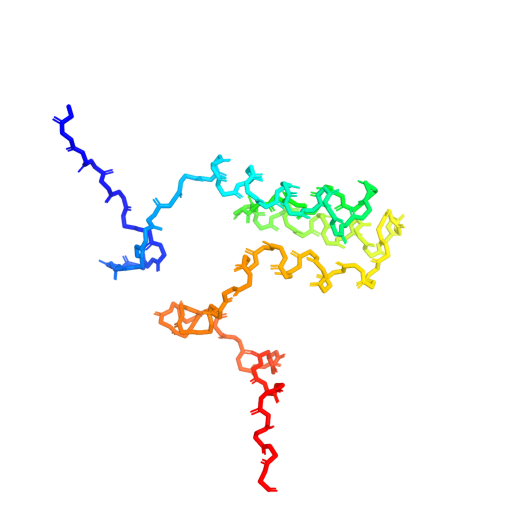SKTRSMLIQLVKEKRCNMRYLSAILYCASQNRDNRKCCTDLDLNAPQLQVGTISKPIS

Foldseek 3Di:
DDDPPDAPLAPPHDDDDDDDQVVLLVQQLVQCVPQNDPLLSVLSGDDPDPVVVVVNVCCVPPVVSGPCVCVVSSVCSNCVVPDCVVSCVNHVVDDVVVVVPPPPPPDD

Organism: Oesophagostomum dentatum (NCBI:txid61180)

Secondary structure (DSSP, 8-state):
--------SSSSS---S---HHHHHHHHHHHHHHHS-GGGGGG-S----HHHHHHHHHHHHHS-SS-GGGHHHHHHHHHTT---HHHHHHTT---GGGTTTTT-----